Protein AF-A0A2X2JAE3-F1 (afdb_monomer)

Solvent-accessible surface area (backbone atoms only — not comparable to full-atom values): 7406 Å² total; per-residue (Å²): 133,86,83,72,89,72,89,73,71,55,64,51,75,42,68,49,73,44,89,92,38,48,74,16,38,38,34,46,31,18,56,75,81,87,73,53,63,44,75,94,72,75,44,66,51,82,83,72,78,50,63,33,27,40,36,40,34,59,26,78,54,88,73,25,33,34,32,40,35,44,31,38,24,81,42,81,47,80,48,97,70,88,78,63,82,51,83,42,42,29,41,34,41,40,41,34,42,31,64,30,72,75,51,102,91,41,65,46,69,50,76,51,75,51,73,47,77,52,78,68,97,81,76,128

Nearest PDB structures (foldseek):
  6yfn-assembly1_AB  TM=3.417E-01  e=1.389E+00  Leviviridae sp.

Radius of gyration: 17.85 Å; Cα contacts (8 Å, |Δi|>4): 242; chains: 1; bounding box: 50×30×53 Å

Sequence (124 aa):
MKNIMQFSDIYLTTRGFLPFAPEADFWVGKHKLPQYEIQMLDWKTLTTDVAAGVGIENWALGVGLFDMSLSRDDVDVYSRDFSRTSQMNTNSVDVRYRNIPLWDDATLSLMAKYSAPNKTDQQQ

Organism: Shigella boydii (NCBI:txid621)

pLDDT: mean 72.36, std 18.57, range [33.19, 93.12]

Secondary structure (DSSP, 8-state):
---------EEEEEES-STT-TTSEEEEEE--PPPEEEGGGTEEES----SEEEEEEEEEETTEEEEEEEEEEEEEE--TTSS--EEEEEEEEEEEEEEEEEETTEEEEEEEEEEEEE--TT--

Foldseek 3Di:
DDPDDDDQDDKDWDACPDVVFNRKIKMWFRDDDDWDADVVVRDIDPDDRFRIKIKIWQRDDDQWTKIKMKGKDFDFDDDPPPPDTDGFIKIKIKIKTWQRDPDDPDIDIDIDMDIDTDDDPPDD

Mean predicted aligned error: 11.65 Å

Structure (mmCIF, N/CA/C/O backbone):
data_AF-A0A2X2JAE3-F1
#
_entry.id   AF-A0A2X2JAE3-F1
#
loop_
_atom_site.group_PDB
_atom_site.id
_atom_site.type_symbol
_atom_site.label_atom_id
_atom_site.label_alt_id
_atom_site.label_comp_id
_atom_site.label_asym_id
_atom_site.label_entity_id
_atom_site.label_seq_id
_atom_site.pdbx_PDB_ins_code
_atom_site.Cartn_x
_atom_site.Cartn_y
_atom_site.Cartn_z
_atom_site.occupancy
_atom_site.B_iso_or_equiv
_atom_site.auth_seq_id
_atom_site.auth_comp_id
_atom_site.auth_asym_id
_atom_site.auth_atom_id
_atom_site.pdbx_PDB_model_num
ATOM 1 N N . MET A 1 1 ? 35.138 1.206 0.192 1.00 36.72 1 MET A N 1
ATOM 2 C CA . MET A 1 1 ? 33.701 0.955 -0.051 1.00 36.72 1 MET A CA 1
ATOM 3 C C . MET A 1 1 ? 33.023 2.316 -0.144 1.00 36.72 1 MET A C 1
ATOM 5 O O . MET A 1 1 ? 33.042 3.051 0.834 1.00 36.72 1 MET A O 1
ATOM 9 N N . LYS A 1 2 ? 32.590 2.741 -1.335 1.00 33.19 2 LYS A N 1
ATOM 10 C CA . LYS A 1 2 ? 31.995 4.070 -1.547 1.00 33.19 2 LYS A CA 1
ATOM 11 C C . LYS A 1 2 ? 30.528 3.976 -1.122 1.00 33.19 2 LYS A C 1
ATOM 13 O O . LYS A 1 2 ? 29.749 3.353 -1.830 1.00 33.19 2 LYS A O 1
ATOM 18 N N . ASN A 1 3 ? 30.180 4.501 0.052 1.00 46.66 3 ASN A N 1
ATOM 19 C CA . ASN A 1 3 ? 28.786 4.578 0.484 1.00 46.66 3 ASN A CA 1
ATOM 20 C C . ASN A 1 3 ? 28.134 5.729 -0.291 1.00 46.66 3 ASN A C 1
ATOM 22 O O . ASN A 1 3 ? 28.395 6.901 -0.021 1.00 46.66 3 ASN A O 1
ATOM 26 N N . ILE A 1 4 ? 27.415 5.386 -1.354 1.00 53.03 4 ILE A N 1
ATOM 27 C CA . ILE A 1 4 ? 26.706 6.358 -2.177 1.00 53.03 4 ILE A CA 1
ATOM 28 C C . ILE A 1 4 ? 25.397 6.623 -1.438 1.00 53.03 4 ILE A C 1
ATOM 30 O O . ILE A 1 4 ? 24.554 5.735 -1.365 1.00 53.03 4 ILE A O 1
ATOM 34 N N . MET A 1 5 ? 25.244 7.813 -0.851 1.00 56.91 5 MET A N 1
ATOM 35 C CA . MET A 1 5 ? 23.964 8.230 -0.277 1.00 56.91 5 MET A CA 1
ATOM 36 C C . MET A 1 5 ? 22.895 8.162 -1.370 1.00 56.91 5 MET A C 1
ATOM 38 O O . MET A 1 5 ? 22.937 8.924 -2.336 1.00 56.91 5 MET A O 1
ATOM 42 N N . GLN A 1 6 ? 21.967 7.219 -1.229 1.00 60.56 6 GLN A N 1
ATOM 43 C CA . GLN A 1 6 ? 20.833 7.050 -2.122 1.00 60.56 6 GLN A CA 1
ATOM 44 C C . GLN A 1 6 ? 19.61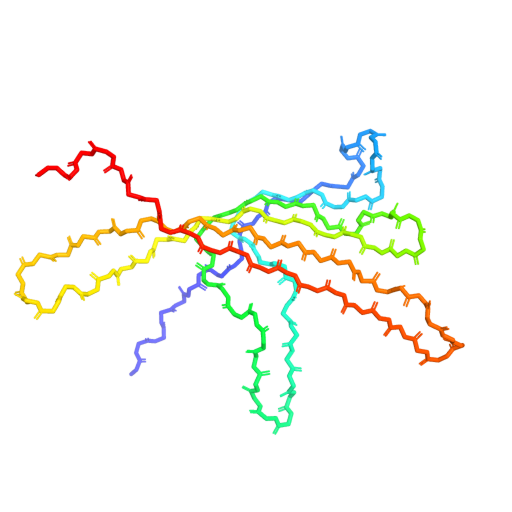1 7.684 -1.459 1.00 60.56 6 GLN A C 1
A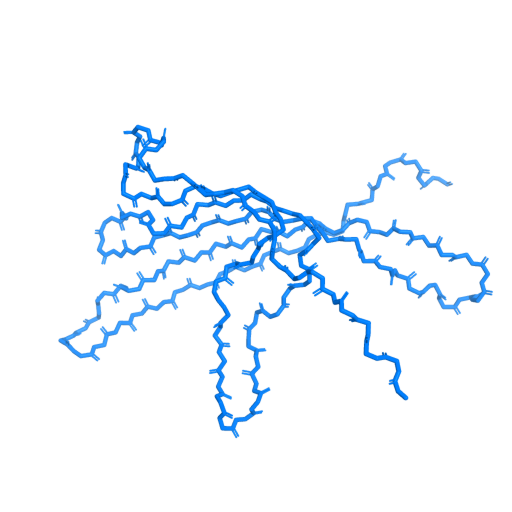TOM 46 O O . GLN A 1 6 ? 19.257 7.342 -0.3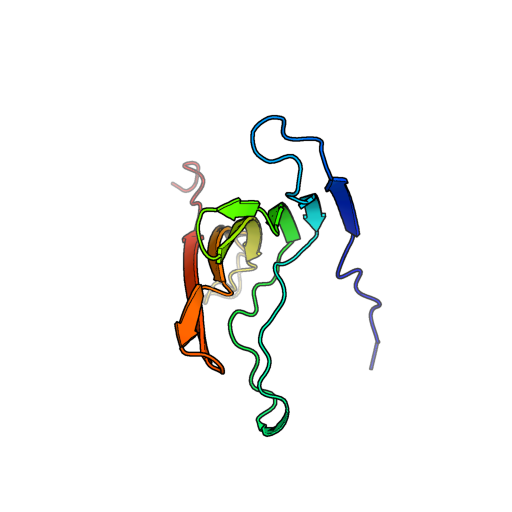33 1.00 60.56 6 GLN A O 1
ATOM 51 N N . PHE A 1 7 ? 18.963 8.621 -2.149 1.00 61.53 7 PHE A N 1
ATOM 52 C CA . PHE A 1 7 ? 17.679 9.149 -1.699 1.00 61.53 7 PHE A CA 1
ATOM 53 C C . PHE A 1 7 ? 16.597 8.107 -1.980 1.00 61.53 7 PHE A C 1
ATOM 55 O O . PHE A 1 7 ? 16.258 7.869 -3.144 1.00 61.53 7 PHE A O 1
ATOM 62 N N . SER A 1 8 ? 16.108 7.449 -0.932 1.00 64.75 8 SER A N 1
ATOM 63 C CA . SER A 1 8 ? 15.136 6.354 -1.047 1.00 64.75 8 SER A CA 1
ATOM 64 C C . SER A 1 8 ? 13.686 6.832 -1.055 1.00 64.75 8 SER A C 1
ATOM 66 O O . SER A 1 8 ? 12.912 6.277 -1.825 1.00 64.75 8 SER A O 1
ATOM 68 N N . ASP A 1 9 ? 13.357 7.886 -0.300 1.00 74.19 9 ASP A N 1
ATOM 69 C CA . ASP A 1 9 ? 12.002 8.440 -0.197 1.00 74.19 9 ASP A CA 1
ATOM 70 C C . ASP A 1 9 ? 12.001 9.957 -0.424 1.00 74.19 9 ASP A C 1
ATOM 7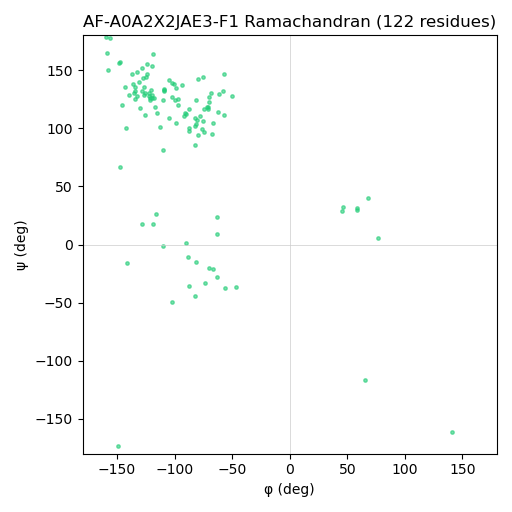2 O O . ASP A 1 9 ? 12.614 10.714 0.329 1.00 74.19 9 ASP A O 1
ATOM 76 N N . ILE A 1 10 ? 11.313 10.398 -1.477 1.00 83.25 10 ILE A N 1
ATOM 77 C CA . ILE A 1 10 ? 11.037 11.810 -1.773 1.00 83.25 10 ILE A CA 1
ATOM 78 C C . ILE A 1 10 ? 9.619 11.874 -2.340 1.00 83.25 10 ILE A C 1
ATOM 80 O O . ILE A 1 10 ? 9.406 11.575 -3.517 1.00 83.25 10 ILE A O 1
ATOM 84 N N . TYR A 1 11 ? 8.649 12.256 -1.515 1.00 85.19 11 TYR A N 1
ATOM 85 C CA . TYR A 1 11 ? 7.245 12.307 -1.909 1.00 85.19 11 TYR A CA 1
ATOM 86 C C . TYR A 1 11 ? 6.494 13.436 -1.207 1.00 85.19 11 TYR A C 1
ATOM 88 O O . TYR A 1 11 ? 6.896 13.919 -0.149 1.00 85.19 11 TYR A O 1
ATOM 96 N N . LEU A 1 12 ? 5.395 13.855 -1.826 1.00 87.69 12 LEU A N 1
ATOM 97 C CA . LEU A 1 12 ? 4.381 14.701 -1.215 1.00 87.69 12 LEU A CA 1
ATOM 98 C C . LEU A 1 12 ? 3.218 13.807 -0.792 1.00 87.69 12 LEU A C 1
ATOM 100 O O . LEU A 1 12 ? 2.827 12.931 -1.559 1.00 87.69 12 LEU A O 1
ATOM 104 N N . THR A 1 13 ? 2.659 14.042 0.393 1.00 90.38 13 THR A N 1
ATOM 105 C CA . THR A 1 13 ? 1.449 13.363 0.871 1.00 90.38 13 THR A CA 1
ATOM 106 C C . THR A 1 13 ? 0.407 14.380 1.324 1.00 90.38 13 THR A C 1
ATOM 108 O O . THR A 1 13 ? 0.754 15.430 1.873 1.00 90.38 13 THR A O 1
ATOM 111 N N . THR A 1 14 ? -0.865 14.091 1.066 1.00 89.12 14 THR A N 1
ATOM 112 C CA . THR A 1 14 ? -2.010 14.902 1.468 1.00 89.12 14 THR A CA 1
ATOM 113 C C . THR A 1 14 ? -3.104 14.016 2.054 1.00 89.12 14 THR A C 1
ATOM 115 O O . THR A 1 14 ? -3.498 13.009 1.474 1.00 89.12 14 THR A O 1
ATOM 118 N N . ARG A 1 15 ? -3.636 14.425 3.207 1.00 89.50 15 ARG A N 1
ATOM 119 C CA . ARG A 1 15 ? -4.804 13.804 3.841 1.00 89.50 15 ARG A CA 1
ATOM 120 C C . ARG A 1 15 ? -6.022 14.696 3.647 1.00 89.50 15 ARG A C 1
ATOM 122 O O . ARG A 1 15 ? -5.893 15.920 3.698 1.00 89.50 15 ARG A O 1
ATOM 129 N N . GLY A 1 16 ? -7.195 14.111 3.413 1.00 85.44 16 GLY A N 1
ATOM 130 C CA . GLY A 1 16 ? -8.431 14.873 3.187 1.00 85.44 16 GLY A CA 1
ATOM 131 C C . GLY A 1 16 ? -8.554 15.496 1.797 1.00 85.44 16 GLY A C 1
ATOM 132 O O . GLY A 1 16 ? -9.502 16.232 1.541 1.00 85.44 16 GLY A O 1
ATOM 133 N N . PHE A 1 17 ? -7.615 15.209 0.891 1.00 87.81 17 PHE A N 1
ATOM 134 C CA . PHE A 1 17 ? -7.637 15.721 -0.480 1.00 87.81 17 PHE A CA 1
ATOM 135 C C . PHE A 1 17 ? -8.701 15.034 -1.349 1.00 87.81 17 PHE A C 1
ATOM 137 O O . PHE A 1 17 ? -9.283 15.660 -2.233 1.00 87.81 17 PHE A O 1
ATOM 144 N N . LEU A 1 18 ? -8.970 13.751 -1.093 1.00 86.69 18 LEU A N 1
ATOM 145 C CA . LEU A 1 18 ? -9.946 12.961 -1.836 1.00 86.69 18 LEU A CA 1
ATOM 146 C C . LEU A 1 18 ? -11.323 13.077 -1.158 1.00 86.69 18 LEU A C 1
ATOM 148 O O . LEU A 1 18 ? -11.502 12.543 -0.066 1.00 86.69 18 LEU A O 1
ATOM 152 N N . PRO A 1 19 ? -12.330 13.722 -1.780 1.00 86.12 19 PRO A N 1
ATOM 153 C CA . PRO A 1 19 ? -13.630 13.945 -1.138 1.00 86.12 19 PRO A CA 1
ATOM 154 C C . PRO A 1 19 ? -14.413 12.648 -0.881 1.00 86.12 19 PRO A C 1
ATOM 156 O O . PRO A 1 19 ? -15.296 12.622 -0.031 1.00 86.12 19 PRO A O 1
ATOM 159 N N . PHE A 1 20 ? -14.091 11.573 -1.607 1.00 87.00 20 PHE A N 1
ATOM 160 C CA . PHE A 1 20 ? -14.668 10.238 -1.422 1.00 87.00 20 PHE A CA 1
ATOM 161 C C . PHE A 1 20 ? -13.916 9.380 -0.388 1.00 87.00 20 PHE A C 1
ATOM 163 O O . PHE A 1 20 ? -14.402 8.311 -0.031 1.00 87.00 20 PHE A O 1
ATOM 170 N N . ALA A 1 21 ? -12.737 9.823 0.056 1.00 88.44 21 ALA A N 1
ATOM 171 C CA . ALA A 1 21 ? -11.886 9.131 1.020 1.00 88.44 21 ALA A CA 1
ATOM 172 C C . ALA A 1 21 ? -11.120 10.153 1.890 1.00 88.44 21 ALA A C 1
ATOM 174 O O . ALA A 1 21 ? -9.902 10.295 1.743 1.00 88.44 21 ALA A O 1
ATOM 175 N N . PRO A 1 22 ? -11.808 10.931 2.749 1.00 87.88 22 PRO A N 1
ATOM 176 C CA . PRO A 1 22 ? -11.179 12.027 3.494 1.00 87.88 22 PRO A CA 1
ATOM 177 C C . PRO A 1 22 ? -10.086 11.571 4.471 1.00 87.88 22 PRO A C 1
ATOM 179 O O . PRO A 1 22 ? -9.162 12.319 4.785 1.00 87.88 22 PRO A O 1
ATOM 182 N N . GLU A 1 23 ? -10.196 10.348 4.973 1.00 88.94 23 GLU A N 1
ATOM 183 C CA . GLU A 1 23 ? -9.241 9.723 5.884 1.00 88.94 23 GLU A CA 1
ATOM 184 C C . GLU A 1 23 ? -8.020 9.124 5.181 1.00 88.94 23 GLU A C 1
ATOM 186 O O . GLU A 1 23 ? -7.022 8.850 5.847 1.00 88.94 23 GLU A O 1
ATOM 191 N N . ALA A 1 24 ? -8.084 8.952 3.859 1.00 90.81 24 ALA A N 1
ATOM 192 C CA . ALA A 1 24 ? -6.997 8.369 3.098 1.00 90.81 24 ALA A CA 1
ATOM 193 C C . ALA A 1 24 ? -5.840 9.359 2.907 1.00 90.81 24 ALA A C 1
ATOM 195 O O . ALA A 1 24 ? -6.031 10.564 2.701 1.00 90.81 24 ALA A O 1
ATOM 196 N N . ASP A 1 25 ? -4.629 8.818 2.935 1.00 92.00 25 ASP A N 1
ATOM 197 C CA . ASP A 1 25 ? -3.390 9.512 2.622 1.00 92.00 25 ASP A CA 1
ATOM 198 C C . ASP A 1 25 ? -3.099 9.336 1.129 1.00 92.00 25 ASP A C 1
ATOM 200 O O . ASP A 1 25 ? -2.830 8.232 0.660 1.00 92.00 25 ASP A O 1
ATOM 204 N N . PHE A 1 26 ? -3.163 10.417 0.360 1.00 89.44 26 PHE A N 1
ATOM 205 C CA . PHE A 1 26 ? -2.796 10.418 -1.051 1.00 89.44 26 PHE A CA 1
ATOM 206 C C . PHE A 1 26 ? -1.363 10.907 -1.212 1.00 89.44 26 PHE A C 1
ATOM 208 O O . PHE A 1 26 ? -1.036 12.011 -0.780 1.00 89.44 26 PHE A O 1
ATOM 215 N N . TRP A 1 27 ? -0.513 10.129 -1.874 1.00 90.56 27 TRP A N 1
ATOM 216 C CA . TRP A 1 27 ? 0.882 10.489 -2.085 1.00 90.56 27 TRP A CA 1
ATOM 217 C C . TRP A 1 27 ? 1.318 10.402 -3.544 1.00 90.56 27 TRP A C 1
ATOM 219 O O . TRP A 1 27 ? 0.816 9.610 -4.344 1.00 90.56 27 TRP A O 1
ATOM 229 N N . VAL A 1 28 ? 2.304 11.233 -3.880 1.00 87.81 28 VAL A N 1
ATOM 230 C CA . VAL A 1 28 ? 2.947 11.294 -5.195 1.00 87.81 28 VAL A CA 1
ATOM 231 C C . VAL A 1 28 ? 4.446 11.479 -5.001 1.00 87.81 28 VAL A C 1
ATOM 233 O O . VAL A 1 28 ? 4.879 12.394 -4.298 1.00 87.81 28 VAL A O 1
ATOM 236 N N . GLY A 1 29 ? 5.250 10.642 -5.652 1.00 84.06 29 GLY A N 1
ATOM 237 C CA . GLY A 1 29 ? 6.705 10.762 -5.654 1.00 84.06 29 GLY A CA 1
ATOM 238 C C . GLY A 1 29 ? 7.411 9.417 -5.579 1.00 84.06 29 GLY A C 1
ATOM 239 O O . GLY A 1 29 ? 6.848 8.368 -5.884 1.00 84.06 29 GLY A O 1
ATOM 240 N N . LYS A 1 30 ? 8.681 9.441 -5.186 1.00 80.56 30 LYS A N 1
ATOM 241 C CA . LYS A 1 30 ? 9.443 8.230 -4.905 1.00 80.56 30 LYS A CA 1
ATOM 242 C C . LYS A 1 30 ? 9.064 7.749 -3.507 1.00 80.56 30 LYS A C 1
ATOM 244 O O . LYS A 1 30 ? 9.603 8.254 -2.526 1.00 80.56 30 LYS A O 1
ATOM 249 N N . HIS A 1 31 ? 8.102 6.833 -3.447 1.00 81.56 31 HIS A N 1
ATOM 250 C CA . HIS A 1 31 ? 7.627 6.208 -2.218 1.00 81.56 31 HIS A CA 1
ATOM 251 C C . HIS A 1 31 ? 7.160 4.773 -2.481 1.00 81.56 31 HIS A C 1
ATOM 253 O O . HIS A 1 31 ? 6.834 4.411 -3.615 1.00 81.56 31 HIS A O 1
ATOM 259 N N . LYS A 1 32 ? 7.165 3.943 -1.438 1.00 72.69 32 LYS A N 1
ATOM 260 C CA . LYS A 1 32 ? 6.789 2.527 -1.482 1.00 72.69 32 LYS A CA 1
ATOM 261 C C . LYS A 1 32 ? 5.801 2.255 -0.356 1.00 72.69 32 LYS A C 1
ATOM 263 O O . LYS A 1 32 ? 6.039 2.699 0.763 1.00 72.69 32 LYS A O 1
ATOM 268 N N . LEU A 1 33 ? 4.776 1.446 -0.632 1.00 70.75 33 LEU A N 1
ATOM 269 C CA . LEU A 1 33 ? 3.888 0.955 0.423 1.00 70.75 33 LEU A CA 1
ATOM 270 C C . LEU A 1 33 ? 4.697 0.214 1.510 1.00 70.75 33 LEU A C 1
ATOM 272 O O . LEU A 1 33 ? 5.678 -0.466 1.169 1.00 70.75 33 LEU A O 1
ATOM 276 N N . PRO A 1 34 ? 4.282 0.283 2.791 1.00 68.88 34 PRO A N 1
ATOM 277 C CA . PRO A 1 34 ? 5.036 -0.262 3.922 1.00 68.88 34 PRO A CA 1
ATOM 278 C C . PRO A 1 34 ? 5.487 -1.711 3.702 1.00 68.88 34 PRO A C 1
ATOM 280 O O . PRO A 1 34 ? 4.685 -2.573 3.352 1.00 68.88 34 PRO A O 1
ATOM 283 N N . GLN A 1 35 ? 6.772 -2.009 3.882 1.00 64.62 35 GLN A N 1
ATOM 284 C CA . GLN A 1 35 ? 7.284 -3.370 3.695 1.00 64.62 35 GLN A CA 1
ATOM 285 C C . GLN A 1 35 ? 6.993 -4.236 4.921 1.00 64.62 35 GLN A C 1
ATOM 287 O O . GLN A 1 35 ? 7.107 -3.777 6.056 1.00 64.62 35 GLN A O 1
ATOM 292 N N . TYR A 1 36 ? 6.662 -5.506 4.682 1.00 67.00 36 TYR A N 1
ATOM 293 C CA . TYR A 1 36 ? 6.578 -6.507 5.740 1.00 67.00 36 TYR A CA 1
ATOM 294 C C . TYR A 1 36 ? 7.884 -7.296 5.785 1.00 67.00 36 TYR A C 1
ATOM 296 O O . TYR A 1 36 ? 8.279 -7.944 4.810 1.00 67.00 36 TYR A O 1
ATOM 304 N N . GLU A 1 37 ? 8.556 -7.234 6.929 1.00 61.69 37 GLU A N 1
ATOM 305 C CA . GLU A 1 37 ? 9.853 -7.859 7.152 1.00 61.69 37 GLU A CA 1
ATOM 306 C C . GLU A 1 37 ? 9.782 -8.830 8.327 1.00 61.69 37 GLU A C 1
ATOM 308 O O . GLU A 1 37 ? 9.361 -8.474 9.431 1.00 61.69 37 GLU A O 1
ATOM 313 N N . ILE A 1 38 ? 10.223 -10.067 8.093 1.00 67.62 38 ILE A N 1
ATOM 314 C CA . ILE A 1 38 ? 10.422 -11.044 9.160 1.00 67.62 38 ILE A CA 1
ATOM 315 C C . ILE A 1 38 ? 11.841 -10.851 9.691 1.00 67.62 38 ILE A C 1
ATOM 317 O O . ILE A 1 38 ? 12.800 -11.375 9.124 1.00 67.62 38 ILE A O 1
ATOM 321 N N . GLN A 1 39 ? 11.965 -10.114 10.798 1.00 69.25 39 GLN A N 1
ATOM 322 C CA . GLN A 1 39 ? 13.263 -9.699 11.349 1.00 69.25 39 GLN A CA 1
ATOM 323 C C . GLN A 1 39 ? 14.218 -10.865 11.645 1.00 69.25 39 GLN A C 1
ATOM 325 O O . GLN A 1 39 ? 15.416 -10.749 11.418 1.00 69.25 39 GLN A O 1
ATOM 330 N N . MET A 1 40 ? 13.712 -12.009 12.119 1.00 76.75 40 MET A N 1
ATOM 331 C CA . MET A 1 40 ? 14.562 -13.159 12.469 1.00 76.75 40 MET A CA 1
ATOM 332 C C . MET A 1 40 ? 15.192 -13.857 11.257 1.00 76.75 40 MET A C 1
ATOM 334 O O . MET A 1 40 ? 16.169 -14.582 11.417 1.00 76.75 40 MET A O 1
ATOM 338 N N . LEU A 1 41 ? 14.625 -13.670 10.064 1.00 67.38 41 LEU A N 1
ATOM 339 C CA . LEU A 1 41 ? 15.095 -14.299 8.830 1.00 67.38 41 LEU A CA 1
ATOM 340 C C . LEU A 1 41 ? 15.738 -13.294 7.869 1.00 67.38 41 LEU A C 1
ATOM 342 O O . LEU A 1 41 ? 16.149 -13.709 6.789 1.00 67.38 41 LEU A O 1
ATOM 346 N N . ASP A 1 42 ? 15.776 -12.000 8.226 1.00 60.12 42 ASP A N 1
ATOM 347 C CA . ASP A 1 42 ? 16.098 -10.897 7.301 1.00 60.12 42 ASP A CA 1
ATOM 348 C C . ASP A 1 42 ? 15.326 -11.037 5.969 1.00 60.12 42 ASP A C 1
ATOM 350 O O . ASP A 1 42 ? 15.804 -10.720 4.879 1.00 60.12 42 ASP A O 1
ATOM 354 N N . TRP A 1 43 ? 14.110 -11.602 6.039 1.00 55.69 43 TRP A N 1
ATOM 355 C CA . TRP A 1 43 ? 13.313 -11.886 4.855 1.00 55.69 43 TRP A CA 1
ATOM 356 C C . TRP A 1 43 ? 12.290 -10.779 4.662 1.00 55.69 43 TRP A C 1
ATOM 358 O O . TRP A 1 43 ? 11.263 -10.699 5.344 1.00 55.69 43 TRP A O 1
ATOM 368 N N . LYS A 1 44 ? 12.586 -9.923 3.688 1.00 54.12 44 LYS A N 1
ATOM 369 C CA . LYS A 1 44 ? 11.697 -8.863 3.222 1.00 54.12 44 LYS A CA 1
ATOM 370 C C . LYS A 1 44 ? 10.778 -9.412 2.142 1.00 54.12 44 LYS A C 1
ATOM 372 O O . LYS A 1 44 ? 11.231 -9.829 1.076 1.00 54.12 44 LYS A O 1
ATOM 377 N N . THR A 1 45 ? 9.483 -9.414 2.419 1.00 50.56 45 THR A N 1
ATOM 378 C CA . THR A 1 45 ? 8.458 -9.764 1.434 1.00 50.56 45 THR A CA 1
ATOM 379 C C . THR A 1 45 ? 7.976 -8.470 0.768 1.00 50.56 45 THR A C 1
ATOM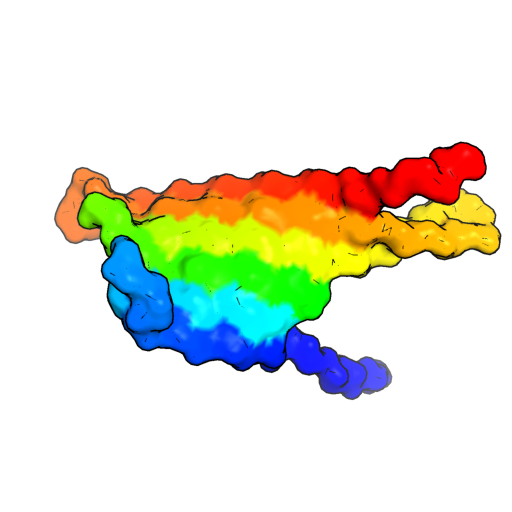 381 O O . THR A 1 45 ? 7.795 -7.462 1.446 1.00 50.56 45 THR A O 1
ATOM 384 N N . LEU A 1 46 ? 7.789 -8.481 -0.561 1.00 52.88 46 LEU A N 1
ATOM 385 C CA . LEU A 1 46 ? 7.369 -7.325 -1.384 1.00 52.88 46 LEU A CA 1
ATOM 386 C C . LEU A 1 46 ? 8.402 -6.183 -1.511 1.00 52.88 46 LEU A C 1
ATOM 388 O O . LEU A 1 46 ? 8.042 -5.004 -1.550 1.00 52.88 46 LEU A O 1
ATOM 392 N N . THR A 1 47 ? 9.692 -6.498 -1.650 1.00 47.66 47 THR A N 1
ATOM 393 C CA . THR A 1 47 ? 10.677 -5.487 -2.061 1.00 47.66 47 THR A CA 1
ATOM 394 C C . THR A 1 47 ? 10.457 -5.110 -3.526 1.00 47.66 47 THR A C 1
ATOM 396 O O . THR A 1 47 ? 10.441 -5.946 -4.426 1.00 47.66 47 THR A O 1
ATOM 399 N N . THR A 1 48 ? 10.236 -3.824 -3.772 1.00 49.41 48 THR A N 1
ATOM 400 C CA . THR A 1 48 ? 10.087 -3.269 -5.123 1.00 49.41 48 THR A CA 1
ATOM 401 C C . THR A 1 48 ? 10.927 -2.019 -5.195 1.00 49.41 48 THR A C 1
ATOM 403 O O . THR A 1 48 ? 10.764 -1.157 -4.335 1.00 49.41 48 THR A O 1
ATOM 406 N N . ASP A 1 49 ? 11.834 -1.905 -6.158 1.00 51.28 49 ASP A N 1
ATOM 407 C CA . ASP A 1 49 ? 12.610 -0.683 -6.354 1.00 51.28 49 ASP A CA 1
ATOM 408 C C . ASP A 1 49 ? 11.841 0.358 -7.149 1.00 51.28 49 ASP A C 1
ATOM 410 O O . ASP A 1 49 ? 11.986 0.490 -8.353 1.00 51.28 49 ASP A O 1
ATOM 414 N N . VAL A 1 50 ? 11.043 1.128 -6.411 1.00 54.44 50 VAL A N 1
ATOM 415 C CA . VAL A 1 50 ? 10.287 2.260 -6.934 1.00 54.44 50 VAL A CA 1
ATOM 416 C C . VAL A 1 50 ? 11.188 3.434 -7.285 1.00 54.44 50 VAL A C 1
ATOM 418 O O . VAL A 1 50 ? 11.847 4.009 -6.414 1.00 54.44 50 VAL A O 1
ATOM 421 N N . ALA A 1 51 ? 11.190 3.804 -8.568 1.00 58.41 51 ALA A N 1
ATOM 422 C CA . ALA A 1 51 ? 11.806 5.038 -9.050 1.00 58.41 51 ALA A CA 1
ATOM 423 C C . ALA A 1 51 ? 10.855 6.232 -8.861 1.00 58.41 51 ALA A C 1
ATOM 425 O O . ALA A 1 51 ? 11.275 7.273 -8.355 1.00 58.41 51 ALA A O 1
ATOM 426 N N . ALA A 1 52 ? 9.572 6.065 -9.202 1.00 69.50 52 ALA A N 1
ATOM 427 C CA . ALA A 1 52 ? 8.500 7.024 -8.934 1.00 69.50 52 ALA A CA 1
ATOM 428 C C . ALA A 1 52 ? 7.132 6.326 -8.934 1.00 69.50 52 ALA A C 1
ATOM 430 O O . ALA A 1 52 ? 6.926 5.351 -9.655 1.00 69.50 52 ALA A O 1
ATOM 431 N N . GLY A 1 53 ? 6.179 6.839 -8.163 1.00 81.88 53 GLY A N 1
ATOM 432 C CA . GLY A 1 53 ? 4.826 6.308 -8.119 1.00 81.88 53 GLY A CA 1
ATOM 433 C C . GLY A 1 53 ? 3.806 7.298 -7.579 1.00 81.88 53 GLY A C 1
ATOM 434 O O . GLY A 1 53 ? 4.120 8.429 -7.199 1.00 81.88 53 GLY A O 1
ATOM 435 N N . VAL A 1 54 ? 2.565 6.838 -7.567 1.00 87.06 54 VAL A N 1
ATOM 436 C CA . VAL A 1 54 ? 1.438 7.477 -6.895 1.00 87.06 54 VAL A CA 1
ATOM 437 C C . VAL A 1 54 ? 0.695 6.419 -6.101 1.00 87.06 54 VAL A C 1
ATOM 439 O O . VAL A 1 54 ? 0.628 5.262 -6.524 1.00 87.06 54 VAL A O 1
ATOM 442 N N . GLY A 1 55 ? 0.105 6.803 -4.979 1.00 88.69 55 GLY A N 1
ATOM 443 C CA . GLY A 1 55 ? -0.664 5.868 -4.180 1.00 88.69 55 GLY A CA 1
ATOM 444 C C . GLY A 1 55 ? -1.660 6.532 -3.253 1.00 88.69 55 GLY A C 1
ATOM 445 O O . GLY A 1 55 ? -1.640 7.740 -3.023 1.00 88.69 55 GLY A O 1
ATOM 446 N N . ILE A 1 56 ? -2.566 5.697 -2.769 1.00 90.00 56 ILE A N 1
ATOM 447 C CA . ILE A 1 56 ? -3.531 5.988 -1.724 1.00 90.00 56 ILE A CA 1
ATOM 448 C C . ILE A 1 56 ? -3.282 4.966 -0.621 1.00 90.00 56 ILE A C 1
ATOM 450 O O . ILE A 1 56 ? -3.211 3.767 -0.892 1.00 90.00 56 ILE A O 1
ATOM 454 N N . GLU A 1 57 ? -3.172 5.441 0.609 1.00 90.88 57 GLU A N 1
ATOM 455 C CA . GLU A 1 57 ? -2.996 4.632 1.808 1.00 90.88 57 GLU A CA 1
ATOM 456 C C . GLU A 1 57 ? -4.088 4.934 2.827 1.00 90.88 57 GLU A C 1
ATOM 458 O O . GLU A 1 57 ? -4.658 6.024 2.853 1.00 90.88 57 GLU A O 1
ATOM 463 N N . ASN A 1 58 ? -4.359 3.967 3.697 1.00 91.25 58 ASN A N 1
ATOM 464 C CA . ASN A 1 58 ? -5.274 4.090 4.826 1.00 91.25 58 ASN A CA 1
ATOM 465 C C . ASN A 1 58 ? -6.706 4.476 4.423 1.00 91.25 58 ASN A C 1
ATOM 467 O O . ASN A 1 58 ? -7.421 5.096 5.208 1.00 91.25 58 ASN A O 1
ATOM 471 N N . TRP A 1 59 ? -7.153 4.090 3.224 1.00 92.31 59 TRP A N 1
ATOM 472 C CA . TRP A 1 59 ? -8.540 4.306 2.826 1.00 92.31 59 TRP A CA 1
ATOM 473 C C . TRP A 1 59 ? -9.450 3.366 3.622 1.00 92.31 59 TRP A C 1
ATOM 475 O O . TRP A 1 59 ? -9.331 2.142 3.514 1.00 92.31 59 TRP A O 1
ATOM 485 N N . ALA A 1 60 ? -10.346 3.918 4.444 1.00 91.31 60 ALA A N 1
ATOM 486 C CA . ALA A 1 60 ? -11.251 3.124 5.262 1.00 91.31 60 ALA A CA 1
ATOM 487 C C . ALA A 1 60 ? -12.364 2.531 4.389 1.00 91.31 60 ALA A C 1
ATOM 489 O O . ALA A 1 60 ? -13.374 3.168 4.090 1.00 91.31 60 ALA A O 1
ATOM 490 N N . LEU A 1 61 ? -12.175 1.276 3.981 1.00 88.94 61 LEU A N 1
ATOM 491 C CA . LEU A 1 61 ? -13.118 0.542 3.149 1.00 88.94 61 LEU A CA 1
ATOM 492 C C . LEU A 1 61 ? -13.735 -0.612 3.939 1.00 88.94 61 LEU A C 1
ATOM 494 O O . LEU A 1 61 ? -13.156 -1.691 4.099 1.00 88.94 61 LEU A O 1
ATOM 498 N N . GLY A 1 62 ? -14.961 -0.380 4.410 1.00 89.69 62 GLY A N 1
ATOM 499 C CA . GLY A 1 62 ? -15.755 -1.370 5.132 1.00 89.69 62 GLY A CA 1
ATOM 500 C C . GLY A 1 62 ? -15.128 -1.739 6.474 1.00 89.69 62 GLY A C 1
ATOM 501 O O . GLY A 1 62 ? -15.025 -0.903 7.364 1.00 89.69 62 GLY A O 1
ATOM 502 N N . VAL A 1 63 ? -14.739 -3.006 6.622 1.00 90.62 63 VAL A N 1
ATOM 503 C CA . VAL A 1 63 ? -14.192 -3.563 7.873 1.00 90.62 63 VAL A CA 1
ATOM 504 C C . VAL A 1 63 ? -12.670 -3.445 7.986 1.00 90.62 63 VAL A C 1
ATOM 506 O O . VAL A 1 63 ? -12.099 -3.929 8.956 1.00 90.62 63 VAL A O 1
ATOM 509 N N . GLY A 1 64 ? -12.006 -2.848 6.997 1.00 91.62 64 GLY A N 1
ATOM 510 C CA . GLY A 1 64 ? -10.550 -2.808 6.918 1.00 91.62 64 GLY A CA 1
ATOM 511 C C . GLY A 1 64 ? -10.028 -1.557 6.224 1.00 91.62 64 GLY A C 1
ATOM 512 O O . GLY A 1 64 ? -10.773 -0.635 5.891 1.00 91.62 64 GLY A O 1
ATOM 513 N N . LEU A 1 65 ? -8.718 -1.546 6.002 1.00 93.12 65 LEU A N 1
ATOM 514 C CA . LEU A 1 65 ? -8.004 -0.470 5.326 1.00 93.12 65 LEU A CA 1
ATOM 515 C C . LEU A 1 65 ? -7.544 -0.943 3.958 1.00 93.12 65 LEU A C 1
ATOM 517 O O . LEU A 1 65 ? -6.960 -2.017 3.830 1.00 93.12 65 LEU A O 1
ATOM 521 N N . PHE A 1 66 ? -7.790 -0.136 2.943 1.00 91.88 66 PHE A N 1
ATOM 522 C CA . PHE A 1 66 ? -7.361 -0.404 1.587 1.00 91.88 66 PHE A CA 1
ATOM 523 C C . PHE A 1 66 ? -6.239 0.549 1.196 1.00 91.88 66 PHE A C 1
ATOM 525 O O . PHE A 1 66 ? -6.345 1.761 1.386 1.00 91.88 66 PHE A O 1
ATOM 532 N N . ASP A 1 67 ? -5.191 -0.010 0.604 1.00 91.00 67 ASP A N 1
ATOM 533 C CA . ASP A 1 67 ? -4.110 0.753 0.002 1.00 91.00 67 ASP A CA 1
ATOM 534 C C . ASP A 1 67 ? -3.934 0.321 -1.446 1.00 91.00 67 ASP A C 1
ATOM 536 O O . ASP A 1 67 ? -4.046 -0.858 -1.795 1.00 91.00 67 ASP A O 1
ATOM 540 N N . MET A 1 68 ? -3.606 1.280 -2.297 1.00 89.94 68 MET A N 1
ATOM 541 C CA . MET A 1 68 ? -3.296 1.024 -3.690 1.00 89.94 68 MET A CA 1
ATOM 542 C C . MET A 1 68 ? -2.184 1.952 -4.137 1.00 89.94 68 MET A C 1
ATOM 544 O O . MET A 1 68 ? -2.224 3.150 -3.880 1.00 89.94 68 MET A O 1
ATOM 548 N N . SER A 1 69 ? -1.215 1.412 -4.862 1.00 88.25 69 SER A N 1
ATOM 549 C CA . SER A 1 69 ? -0.168 2.207 -5.488 1.00 88.25 69 SER A CA 1
ATOM 550 C C . SER A 1 69 ? 0.106 1.739 -6.906 1.00 88.25 69 SER A C 1
ATOM 552 O O . SER A 1 69 ? 0.001 0.557 -7.239 1.00 88.25 69 SER A O 1
ATOM 554 N N . LEU A 1 70 ? 0.458 2.703 -7.743 1.00 84.69 70 LEU A N 1
ATOM 555 C CA . LEU A 1 70 ? 0.991 2.494 -9.072 1.00 84.69 70 LEU A CA 1
ATOM 556 C C . LEU A 1 70 ? 2.402 3.068 -9.084 1.00 84.69 70 LEU A C 1
ATOM 558 O O . LEU A 1 70 ? 2.594 4.270 -8.896 1.00 84.69 70 LEU A O 1
ATOM 562 N N . SER A 1 71 ? 3.384 2.213 -9.322 1.00 82.69 71 SER A N 1
ATOM 563 C CA . SER A 1 71 ? 4.779 2.608 -9.419 1.00 82.69 71 SER A CA 1
ATOM 564 C C . SER A 1 71 ? 5.356 2.266 -10.782 1.00 82.69 71 SER A C 1
ATOM 566 O O . SER A 1 71 ? 4.907 1.355 -11.481 1.00 82.69 71 SER A O 1
ATOM 568 N N . ARG A 1 72 ? 6.366 3.033 -11.166 1.00 73.50 72 ARG A N 1
ATOM 569 C CA . ARG A 1 72 ? 7.184 2.807 -12.344 1.00 73.50 72 ARG A CA 1
ATOM 570 C C . ARG A 1 72 ? 8.622 2.624 -11.885 1.00 73.50 72 ARG A C 1
ATOM 572 O O . ARG A 1 72 ? 9.166 3.470 -11.171 1.00 73.50 72 ARG A O 1
ATOM 579 N N . ASP A 1 73 ? 9.217 1.540 -12.355 1.00 67.12 73 ASP A N 1
ATOM 580 C CA . ASP A 1 73 ? 10.571 1.125 -12.032 1.00 67.12 73 ASP A CA 1
ATOM 581 C C . ASP A 1 73 ? 11.357 1.075 -13.344 1.00 67.12 73 ASP A C 1
ATOM 583 O O . ASP A 1 73 ? 10.937 0.430 -14.312 1.00 67.12 73 ASP A O 1
ATOM 587 N N . ASP A 1 74 ? 12.491 1.773 -13.393 1.00 53.81 74 ASP A N 1
ATOM 588 C CA . ASP A 1 74 ? 13.433 1.628 -14.500 1.00 53.81 74 ASP A CA 1
ATOM 589 C C . ASP A 1 74 ? 14.291 0.396 -14.202 1.00 53.81 74 ASP A C 1
ATOM 591 O O . ASP A 1 74 ? 15.147 0.417 -13.316 1.00 53.81 74 ASP A O 1
ATOM 595 N N . VAL A 1 75 ? 13.980 -0.724 -14.856 1.00 49.66 75 VAL A N 1
ATOM 596 C CA . VAL A 1 75 ? 14.736 -1.963 -14.686 1.00 49.66 75 VAL A CA 1
ATOM 597 C C . VAL A 1 75 ? 15.827 -1.971 -15.749 1.00 49.66 75 VAL A C 1
ATO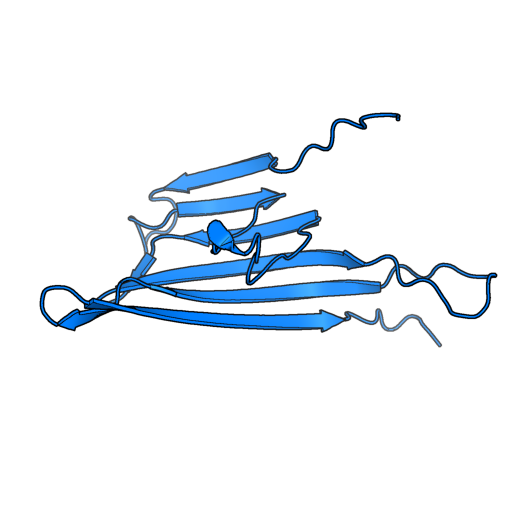M 599 O O . VAL A 1 75 ? 15.547 -2.122 -16.941 1.00 49.66 75 VAL A O 1
ATOM 602 N N . ASP A 1 76 ? 17.080 -1.830 -15.318 1.00 43.62 76 ASP A N 1
ATOM 603 C CA . ASP A 1 76 ? 18.246 -2.057 -16.173 1.00 43.62 76 ASP A CA 1
ATOM 604 C C . ASP A 1 76 ? 18.327 -3.553 -16.509 1.00 43.62 76 ASP A C 1
ATOM 606 O O . ASP A 1 76 ? 18.840 -4.375 -15.743 1.00 43.62 76 ASP A O 1
ATOM 610 N N . VAL A 1 77 ? 17.782 -3.942 -17.662 1.00 43.47 77 VAL A N 1
ATOM 611 C CA . VAL A 1 77 ? 17.886 -5.319 -18.143 1.00 43.47 77 VAL A CA 1
ATOM 612 C C . VAL A 1 77 ? 19.258 -5.489 -18.779 1.00 43.47 77 VAL A C 1
ATOM 614 O O . VAL A 1 77 ? 19.534 -4.986 -19.869 1.00 43.47 77 VAL A O 1
ATOM 617 N N . TYR A 1 78 ? 20.138 -6.213 -18.089 1.00 39.84 78 TYR A N 1
ATOM 618 C CA . TYR A 1 78 ? 21.425 -6.620 -18.641 1.00 39.84 78 TYR A CA 1
ATOM 619 C C . TYR A 1 78 ? 21.185 -7.616 -19.787 1.00 39.84 78 TYR A C 1
ATOM 621 O O . TYR A 1 78 ? 20.836 -8.779 -19.566 1.00 39.84 78 TYR A O 1
ATOM 629 N N . SER A 1 79 ? 21.345 -7.160 -21.031 1.00 36.44 79 SER A N 1
ATOM 630 C CA . SER A 1 79 ? 21.346 -8.029 -22.210 1.00 36.44 79 SER A CA 1
ATOM 631 C C . SER A 1 79 ? 22.451 -9.077 -22.075 1.00 36.44 79 SER A C 1
ATOM 633 O O . SER A 1 79 ? 23.603 -8.741 -21.803 1.00 36.44 79 SER A O 1
ATOM 635 N N . ARG A 1 80 ? 22.127 -10.349 -22.333 1.00 49.41 80 ARG A N 1
ATOM 636 C CA . ARG A 1 80 ? 23.061 -11.496 -22.305 1.00 49.41 80 ARG A CA 1
ATOM 637 C C . ARG A 1 80 ? 24.199 -11.441 -23.347 1.00 49.41 80 ARG A C 1
ATOM 639 O O . ARG A 1 80 ? 24.920 -12.419 -23.479 1.00 49.41 80 ARG A O 1
ATOM 646 N N . ASP A 1 81 ? 24.373 -10.323 -24.052 1.00 43.44 81 ASP A N 1
ATOM 647 C CA . ASP A 1 81 ? 25.224 -10.208 -25.246 1.00 43.44 81 ASP A CA 1
ATOM 648 C C . ASP A 1 81 ? 26.236 -9.041 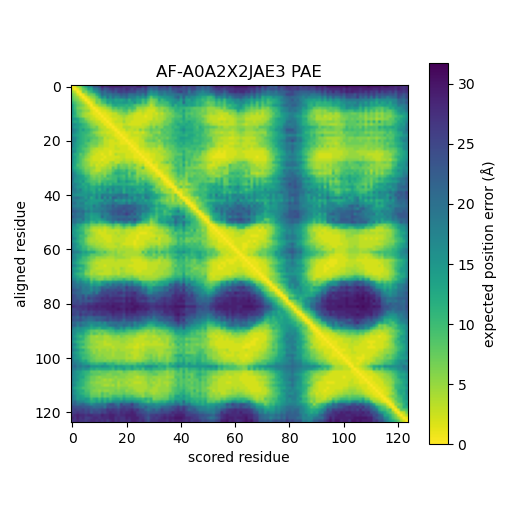-25.199 1.00 43.44 81 ASP A C 1
ATOM 650 O O . ASP A 1 81 ? 26.740 -8.606 -26.232 1.00 43.44 81 ASP A O 1
ATOM 654 N N . PHE A 1 82 ? 26.516 -8.492 -24.004 1.00 48.97 82 PHE A N 1
ATOM 655 C CA . PHE A 1 82 ? 27.615 -7.540 -23.727 1.00 48.97 82 PHE A CA 1
ATOM 656 C C . PHE A 1 82 ? 27.807 -6.376 -24.735 1.00 48.97 82 PHE A C 1
ATOM 658 O O . PHE A 1 82 ? 28.918 -5.872 -24.888 1.00 48.97 82 PHE A O 1
ATOM 665 N N . SER A 1 83 ? 26.753 -5.905 -25.417 1.00 48.56 83 SER A N 1
ATOM 666 C CA . SER A 1 83 ? 26.890 -4.816 -26.405 1.00 48.56 83 SER A CA 1
ATOM 667 C C . SER A 1 83 ? 25.762 -3.777 -26.443 1.00 48.56 83 SER A C 1
ATOM 669 O O . SER A 1 83 ? 25.986 -2.695 -26.985 1.00 48.56 83 SER A O 1
ATOM 671 N N . ARG A 1 84 ? 24.576 -4.024 -25.859 1.00 41.78 84 ARG A N 1
ATOM 672 C CA . ARG A 1 84 ? 23.477 -3.033 -25.807 1.00 41.78 84 ARG A CA 1
ATOM 673 C C . ARG A 1 84 ? 22.647 -3.126 -24.524 1.00 41.78 84 ARG A C 1
ATOM 675 O O . ARG A 1 84 ? 22.008 -4.147 -24.272 1.00 41.78 84 ARG A O 1
ATOM 682 N N . THR A 1 85 ? 22.617 -2.041 -23.755 1.00 44.16 85 THR A N 1
ATOM 683 C CA . THR A 1 85 ? 21.692 -1.828 -22.630 1.00 44.16 85 THR A CA 1
ATOM 684 C C . THR A 1 85 ? 20.358 -1.337 -23.185 1.00 44.16 85 THR A C 1
ATOM 686 O O . THR A 1 85 ? 20.331 -0.346 -23.912 1.00 44.16 85 THR A O 1
ATOM 689 N N . SER A 1 86 ? 19.256 -2.022 -22.879 1.00 41.94 86 SER A N 1
ATOM 690 C CA . SER A 1 86 ? 17.908 -1.535 -23.188 1.00 41.94 86 SER A CA 1
ATOM 691 C C . SER A 1 86 ? 17.186 -1.302 -21.871 1.00 41.94 86 SER A C 1
ATOM 693 O O . SER A 1 86 ? 16.895 -2.261 -21.159 1.00 41.94 86 SER A O 1
ATOM 695 N N . GLN A 1 87 ? 16.893 -0.040 -21.560 1.00 46.34 87 GLN A N 1
ATOM 696 C CA . GLN A 1 87 ? 16.027 0.320 -20.439 1.00 46.34 87 GLN A CA 1
ATOM 697 C C . GLN A 1 87 ? 14.641 -0.269 -20.706 1.00 46.34 87 GLN A C 1
ATOM 699 O O . GLN A 1 87 ? 13.986 0.094 -21.687 1.00 46.34 87 GLN A O 1
ATOM 704 N N . MET A 1 88 ? 14.219 -1.230 -19.886 1.00 50.59 88 MET A N 1
ATOM 705 C CA . MET A 1 88 ? 12.867 -1.774 -19.952 1.00 50.59 88 MET A CA 1
ATOM 706 C C . MET A 1 88 ? 12.098 -1.201 -18.785 1.00 50.59 88 MET A C 1
ATOM 708 O O . MET A 1 88 ? 12.310 -1.541 -17.621 1.00 50.59 88 MET A O 1
ATOM 712 N N . ASN A 1 89 ? 11.176 -0.315 -19.118 1.00 56.19 89 ASN A N 1
ATOM 713 C CA . ASN A 1 89 ? 10.350 0.302 -18.117 1.00 56.19 89 ASN A CA 1
ATOM 714 C C . ASN A 1 89 ? 9.336 -0.703 -17.559 1.00 56.19 89 ASN A C 1
ATOM 716 O O . ASN A 1 89 ? 8.477 -1.166 -18.305 1.00 56.19 89 ASN A O 1
ATOM 720 N N . THR A 1 90 ? 9.374 -1.005 -16.266 1.00 59.03 90 THR A N 1
ATOM 721 C CA . THR A 1 90 ? 8.390 -1.889 -15.626 1.00 59.03 90 THR A CA 1
ATOM 722 C C . THR A 1 90 ? 7.386 -1.051 -14.851 1.00 59.03 90 THR A C 1
ATOM 724 O O . THR A 1 90 ? 7.765 -0.230 -14.023 1.00 59.03 90 THR A O 1
ATOM 727 N N . ASN A 1 91 ? 6.094 -1.244 -15.111 1.00 72.38 91 ASN A N 1
ATOM 728 C CA . ASN A 1 91 ? 5.046 -0.654 -14.283 1.00 72.38 91 ASN A CA 1
ATOM 729 C C . ASN A 1 91 ? 4.546 -1.720 -13.305 1.00 72.38 91 ASN A C 1
ATOM 731 O O . ASN A 1 91 ? 4.296 -2.863 -13.696 1.00 72.38 91 ASN A O 1
ATOM 735 N N . SER A 1 92 ? 4.395 -1.340 -12.044 1.00 78.50 92 SER A N 1
ATOM 736 C CA . SER A 1 92 ? 3.908 -2.196 -10.972 1.00 78.50 92 SER A CA 1
ATOM 737 C C . SER A 1 92 ? 2.644 -1.599 -10.368 1.00 78.50 92 SER A C 1
ATOM 739 O O . SER A 1 92 ? 2.597 -0.415 -10.051 1.00 78.50 92 SER A O 1
ATOM 741 N N . VAL A 1 93 ? 1.628 -2.431 -10.184 1.00 84.00 93 VAL A N 1
ATOM 742 C CA . VAL A 1 93 ? 0.423 -2.120 -9.416 1.00 84.00 93 VAL A CA 1
ATOM 743 C C . VAL A 1 93 ? 0.466 -2.963 -8.149 1.00 84.00 93 VAL A C 1
ATOM 745 O O . VAL A 1 93 ? 0.586 -4.185 -8.232 1.00 84.00 93 VAL A O 1
ATOM 748 N N . ASP A 1 94 ? 0.385 -2.324 -6.989 1.00 87.38 94 ASP A N 1
ATOM 749 C CA . ASP A 1 94 ? 0.300 -2.980 -5.681 1.00 87.38 94 ASP A CA 1
ATOM 750 C C . ASP A 1 94 ? -1.028 -2.589 -5.034 1.00 87.38 94 ASP A C 1
ATOM 752 O O . ASP A 1 94 ? -1.361 -1.405 -4.950 1.00 87.38 94 ASP A O 1
ATOM 756 N N . VAL A 1 95 ? -1.801 -3.591 -4.629 1.00 89.50 95 VAL A N 1
ATOM 757 C CA . VAL A 1 95 ? -3.100 -3.436 -3.981 1.00 89.50 95 VAL A CA 1
ATOM 758 C C . VAL A 1 95 ? -3.102 -4.247 -2.698 1.00 89.50 95 VAL A C 1
ATOM 760 O O . VAL A 1 95 ? -2.737 -5.428 -2.689 1.00 89.50 95 VAL A O 1
ATOM 763 N N . ARG A 1 96 ? -3.545 -3.629 -1.606 1.00 90.81 96 ARG A N 1
ATOM 764 C CA . ARG A 1 96 ? -3.543 -4.235 -0.277 1.00 90.81 96 ARG A CA 1
ATOM 765 C C . ARG A 1 96 ? -4.856 -3.968 0.428 1.00 90.81 96 ARG A C 1
ATOM 767 O O . ARG A 1 96 ? -5.373 -2.858 0.395 1.00 90.81 96 ARG A O 1
ATOM 774 N N . TYR A 1 97 ? -5.369 -4.989 1.098 1.00 91.38 97 TYR A N 1
ATOM 775 C CA . TYR A 1 97 ? -6.508 -4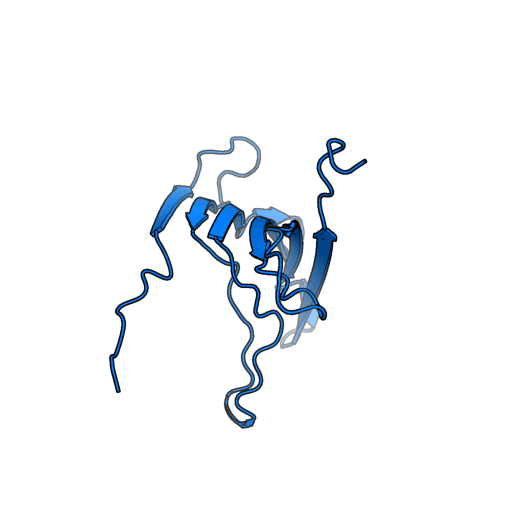.871 1.992 1.00 91.38 97 TYR A CA 1
ATOM 776 C C . TYR A 1 97 ? -6.127 -5.442 3.354 1.00 91.38 97 TYR A C 1
ATOM 778 O O . TYR A 1 97 ? -5.860 -6.635 3.483 1.00 91.38 97 TYR A O 1
ATOM 786 N N . ARG A 1 98 ? -6.017 -4.568 4.352 1.00 91.94 98 ARG A N 1
ATOM 787 C CA . ARG A 1 98 ? -5.394 -4.827 5.651 1.00 91.94 98 ARG A CA 1
ATOM 788 C C . ARG A 1 98 ? -6.377 -4.669 6.799 1.00 91.94 98 ARG A C 1
ATOM 790 O O . ARG A 1 98 ? -7.414 -4.023 6.672 1.00 91.94 98 ARG A O 1
ATOM 797 N N . ASN A 1 99 ? -5.978 -5.206 7.949 1.00 90.19 99 ASN A N 1
ATOM 798 C CA . ASN A 1 99 ? -6.680 -5.075 9.226 1.00 90.19 99 ASN A CA 1
ATOM 799 C C . ASN A 1 99 ? -8.123 -5.603 9.191 1.00 90.19 99 ASN A C 1
ATOM 801 O O . ASN A 1 99 ? -8.980 -5.092 9.901 1.00 90.19 99 ASN A O 1
ATOM 805 N N . ILE A 1 100 ? -8.394 -6.629 8.381 1.00 91.88 100 ILE A N 1
ATOM 806 C CA . ILE A 1 100 ? -9.711 -7.266 8.329 1.00 91.88 100 ILE A CA 1
ATOM 807 C C . ILE A 1 100 ? -9.862 -8.112 9.601 1.00 91.88 100 ILE A C 1
ATOM 809 O O . ILE A 1 100 ? -9.078 -9.048 9.773 1.00 91.88 100 ILE A O 1
ATOM 813 N N . PRO A 1 101 ? -10.816 -7.830 10.499 1.00 91.94 101 PRO A N 1
ATOM 814 C CA . PRO A 1 101 ? -10.979 -8.605 11.724 1.00 91.94 101 PRO A CA 1
ATOM 815 C C . PRO A 1 101 ? -11.469 -10.022 11.398 1.00 91.94 101 PRO A C 1
ATOM 817 O O . PRO A 1 101 ? -12.436 -10.190 10.654 1.00 91.94 101 PRO A O 1
ATOM 820 N N . LEU A 1 102 ? -10.805 -11.040 11.950 1.00 90.31 102 LEU A N 1
ATOM 821 C CA . LEU A 1 102 ? -11.240 -12.439 11.854 1.00 90.31 102 LEU A CA 1
ATOM 822 C C . LEU A 1 102 ? -11.916 -12.903 13.154 1.00 90.31 102 LEU A C 1
ATOM 824 O O . LEU A 1 102 ? -13.005 -13.468 13.117 1.00 90.31 102 LEU A O 1
ATOM 828 N N . TRP A 1 103 ? -11.268 -12.656 14.292 1.00 92.12 103 TRP A N 1
ATOM 829 C CA . TRP A 1 103 ? -11.759 -12.855 15.662 1.00 92.12 103 TRP A CA 1
ATOM 830 C C . TRP A 1 103 ? -10.974 -11.920 16.600 1.00 92.12 103 TRP A C 1
ATOM 832 O O . TRP A 1 103 ? -10.083 -11.218 16.124 1.00 92.12 103 TRP A O 1
ATOM 842 N N . ASP A 1 104 ? -11.292 -11.901 17.898 1.00 88.62 104 ASP A N 1
ATOM 843 C CA . ASP A 1 104 ? -10.867 -10.858 18.856 1.00 88.62 104 ASP A CA 1
ATOM 844 C C . ASP A 1 104 ? -9.373 -10.475 18.801 1.00 88.62 104 ASP A C 1
ATOM 846 O O . ASP A 1 104 ? -9.045 -9.296 18.891 1.00 88.62 104 ASP A O 1
ATOM 850 N N . ASP A 1 105 ? -8.482 -11.440 18.551 1.00 91.19 105 ASP A N 1
ATOM 851 C CA . ASP A 1 105 ? -7.027 -11.231 18.512 1.00 91.19 105 ASP A CA 1
ATOM 852 C C . ASP A 1 105 ? -6.383 -11.558 17.150 1.00 91.19 105 ASP A C 1
ATOM 854 O O . ASP A 1 105 ? -5.171 -11.771 17.061 1.00 91.19 105 ASP A O 1
ATOM 858 N N . ALA A 1 106 ? -7.165 -11.632 16.067 1.00 91.19 106 ALA A N 1
ATOM 859 C CA . ALA A 1 106 ? -6.628 -11.933 14.742 1.00 91.19 106 ALA A CA 1
ATOM 860 C C . ALA A 1 106 ? -7.172 -11.031 13.644 1.00 91.19 106 ALA A C 1
ATOM 862 O O . ALA A 1 106 ? -8.377 -10.817 13.497 1.00 91.19 106 ALA A O 1
ATOM 863 N N . THR A 1 107 ? -6.248 -10.584 12.798 1.00 92.31 107 THR A N 1
ATOM 864 C CA . THR A 1 107 ? -6.557 -9.820 11.595 1.00 92.31 107 THR A CA 1
ATOM 865 C C . THR A 1 107 ? -5.971 -10.495 10.364 1.00 92.31 107 THR A C 1
ATOM 867 O O . THR 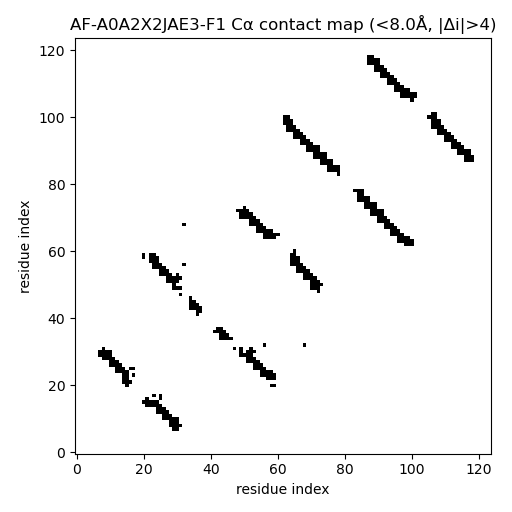A 1 107 ? -4.912 -11.122 10.412 1.00 92.31 107 THR A O 1
ATOM 870 N N . LEU A 1 108 ? -6.673 -10.359 9.246 1.00 90.44 108 LEU A N 1
ATOM 871 C CA . LEU A 1 108 ? -6.228 -10.779 7.930 1.00 90.44 108 LEU A CA 1
ATOM 872 C C . LEU A 1 108 ? -5.762 -9.563 7.133 1.00 90.44 108 LEU A C 1
ATOM 874 O O . LEU A 1 108 ? -6.393 -8.504 7.143 1.00 90.44 108 LEU A O 1
ATOM 878 N N . SER A 1 109 ? -4.659 -9.741 6.413 1.00 89.62 109 SER A N 1
ATOM 879 C CA . SER A 1 109 ? -4.203 -8.808 5.388 1.00 89.62 109 SER A CA 1
ATOM 880 C C . SER A 1 109 ? -3.984 -9.564 4.085 1.00 89.62 109 SER A C 1
ATOM 882 O O . SER A 1 109 ? -3.296 -10.584 4.059 1.00 89.62 109 SER A O 1
ATOM 884 N N . LEU A 1 110 ? -4.574 -9.063 3.007 1.00 89.31 110 LEU A N 1
ATOM 885 C CA . LEU A 1 110 ? -4.420 -9.569 1.652 1.00 89.31 110 LEU A CA 1
ATOM 886 C C . LEU A 1 110 ? -3.606 -8.563 0.849 1.00 89.31 110 LEU A C 1
ATOM 888 O O . LEU A 1 110 ? -3.854 -7.361 0.907 1.00 89.31 110 LEU A O 1
ATOM 892 N N . MET A 1 111 ? -2.624 -9.054 0.105 1.00 87.62 111 MET A N 1
ATOM 893 C CA . MET A 1 111 ? -1.726 -8.227 -0.694 1.00 87.62 111 MET A CA 1
ATOM 894 C C . MET A 1 111 ? -1.574 -8.869 -2.065 1.00 87.62 111 MET A C 1
ATOM 896 O O . MET A 1 111 ? -1.308 -10.067 -2.165 1.00 87.62 111 MET A O 1
ATOM 900 N N . ALA A 1 112 ? -1.748 -8.077 -3.114 1.00 85.50 112 ALA A N 1
ATOM 901 C CA . ALA A 1 112 ? -1.584 -8.506 -4.489 1.00 85.50 112 ALA A CA 1
ATOM 902 C C . ALA A 1 112 ? -0.734 -7.479 -5.227 1.00 85.50 112 ALA A C 1
ATOM 904 O O . ALA A 1 112 ? -1.032 -6.287 -5.226 1.00 85.50 112 ALA A O 1
ATOM 905 N N . LYS A 1 113 ? 0.317 -7.957 -5.889 1.00 83.00 113 LYS A N 1
ATOM 906 C CA . LYS A 1 113 ? 1.186 -7.121 -6.704 1.00 83.00 113 LYS A CA 1
ATOM 907 C C . LYS A 1 113 ? 1.277 -7.698 -8.106 1.00 83.00 113 LYS A C 1
ATOM 909 O O . LYS A 1 113 ? 1.568 -8.880 -8.276 1.00 83.00 113 LYS A O 1
ATOM 914 N N . TYR A 1 114 ? 1.063 -6.851 -9.101 1.00 78.50 114 TYR A N 1
ATOM 915 C CA . TYR A 1 114 ? 1.233 -7.181 -10.506 1.00 78.50 114 TYR A CA 1
ATOM 916 C C . TYR A 1 114 ? 2.261 -6.242 -11.128 1.00 78.50 114 TYR A C 1
ATOM 918 O O . TYR A 1 114 ? 2.103 -5.027 -11.076 1.00 78.50 114 TYR A O 1
ATOM 926 N N . SER A 1 115 ? 3.308 -6.802 -11.726 1.00 78.19 115 SER A N 1
ATOM 927 C CA . SER A 1 115 ? 4.350 -6.041 -12.417 1.00 78.19 115 SER A CA 1
ATOM 928 C C . SER A 1 115 ? 4.417 -6.502 -13.865 1.00 78.19 115 SER A C 1
ATOM 930 O O . SER A 1 115 ? 4.564 -7.696 -14.124 1.00 78.19 115 SER A O 1
ATOM 932 N N . ALA A 1 116 ? 4.320 -5.562 -14.802 1.00 72.44 116 ALA A N 1
ATOM 933 C CA . ALA A 1 116 ? 4.398 -5.845 -16.228 1.00 72.44 116 ALA A CA 1
ATOM 934 C C . ALA A 1 116 ? 5.463 -4.969 -16.907 1.00 72.44 116 ALA A C 1
ATOM 936 O O . ALA A 1 116 ? 5.514 -3.757 -16.659 1.00 72.44 116 ALA A O 1
ATOM 937 N N . PRO A 1 117 ? 6.300 -5.552 -17.786 1.00 67.75 117 PRO A N 1
ATOM 938 C CA . PRO A 1 117 ? 7.219 -4.780 -18.604 1.00 67.75 117 PRO A CA 1
ATOM 939 C C . PRO A 1 117 ? 6.425 -3.994 -19.652 1.00 67.75 117 PRO A C 1
ATOM 941 O O . PRO A 1 117 ? 5.642 -4.561 -20.414 1.00 67.75 117 PRO A O 1
ATOM 944 N N . ASN A 1 118 ? 6.643 -2.685 -19.712 1.00 54.62 118 ASN A N 1
ATOM 945 C CA . ASN A 1 118 ? 6.118 -1.834 -20.765 1.00 54.62 118 ASN A CA 1
ATOM 946 C C . ASN A 1 118 ? 7.108 -1.835 -21.934 1.00 54.62 118 ASN A C 1
ATOM 948 O O . ASN A 1 118 ? 8.126 -1.143 -21.891 1.00 54.62 118 ASN A O 1
ATOM 952 N N . LYS A 1 119 ? 6.820 -2.627 -22.970 1.00 49.34 119 LYS A N 1
ATOM 953 C CA . LYS A 1 119 ? 7.536 -2.535 -24.244 1.00 49.34 119 LYS A CA 1
ATOM 954 C C . LYS A 1 119 ? 6.973 -1.333 -24.993 1.00 49.34 119 LYS A C 1
ATOM 956 O O . LYS A 1 119 ? 5.820 -1.354 -25.402 1.00 49.34 119 LYS A O 1
ATOM 961 N N . THR A 1 120 ? 7.755 -0.272 -25.143 1.00 44.56 120 THR A N 1
ATOM 962 C CA . THR A 1 120 ? 7.421 0.790 -26.094 1.00 44.56 120 THR A CA 1
ATOM 963 C C . THR A 1 120 ? 7.390 0.189 -27.501 1.00 44.56 120 THR A C 1
ATOM 965 O O . THR A 1 120 ? 8.354 -0.459 -27.905 1.00 44.56 120 THR A O 1
ATOM 968 N N . ASP A 1 121 ? 6.316 0.434 -28.256 1.00 43.94 121 ASP A N 1
ATOM 969 C CA . ASP A 1 121 ? 6.080 -0.030 -29.641 1.00 43.94 121 ASP A CA 1
ATOM 970 C C . ASP A 1 121 ? 7.086 0.515 -30.693 1.00 43.94 121 ASP A C 1
ATOM 972 O O . ASP A 1 121 ? 6.795 0.580 -31.884 1.00 43.94 121 ASP A O 1
ATOM 976 N N . GLN A 1 122 ? 8.296 0.911 -30.285 1.00 43.62 122 GLN A N 1
ATOM 977 C CA . GLN A 1 122 ? 9.403 1.329 -31.158 1.00 43.62 122 GLN A CA 1
ATOM 978 C C . GLN A 1 122 ? 10.628 0.404 -31.062 1.00 43.62 122 GLN A C 1
ATOM 980 O O . GLN A 1 122 ? 11.753 0.822 -31.326 1.00 43.62 122 GLN A O 1
ATOM 985 N N . GLN A 1 123 ? 10.428 -0.864 -30.706 1.00 40.62 123 GLN A N 1
ATOM 986 C CA . GLN A 1 123 ? 11.408 -1.921 -30.966 1.00 40.62 123 GLN A CA 1
ATOM 987 C C . GLN A 1 123 ? 10.858 -2.855 -32.049 1.00 40.62 123 GLN A C 1
ATOM 989 O O . GLN A 1 123 ? 10.288 -3.903 -31.748 1.00 40.62 123 GLN A O 1
ATOM 994 N N . GLN A 1 124 ? 11.004 -2.424 -33.307 1.00 36.12 124 GLN A N 1
ATOM 995 C CA . GLN A 1 124 ? 11.167 -3.336 -34.444 1.00 36.12 124 GLN A CA 1
ATOM 996 C C . GLN A 1 124 ? 12.656 -3.600 -34.656 1.00 36.12 124 GLN A C 1
ATOM 998 O O . GLN A 1 124 ? 13.447 -2.645 -34.477 1.00 36.12 124 GLN A O 1
#

InterPro domains:
  IPR003192 Porin, LamB-type [PF02264] (5-123)
  IPR036998 Porin, LamB-type superfamily [G3DSA:2.40.170.10] (2-124)
  IPR050286 Gram-negative Bacterial Carbohydrate Uptake Porin [PTHR38762] (5-123)